Protein AF-A0A956Q0N9-F1 (afdb_monomer_lite)

Foldseek 3Di:
DDPPQQADPVRDHLPDPQWDKDFAADPVQVVCVVVVHHRQGQKIWTAGNPPRDTRDIDRDSVVSVPVPDDD

pLDDT: mean 75.44, std 12.52, range [39.81, 88.31]

Sequence (71 aa):
MTDSEPRCSCGHTTDHKLVTRRVEYSWLGWLMIFVGISAHPLRVRYQCLKCDQVLHVESDPRVIRDKRRHD

Radius of gyration: 14.48 Å; chains: 1; bounding box: 42×27×32 Å

Secondary structure (DSSP, 8-state):
------B-TT--BTTSTTEEEEEE--HHHHHHHHTT--PPPSEEEEEETTT--EEEEE--HHHHHHTT---

Structure (mmCIF, N/CA/C/O backbone):
data_AF-A0A956Q0N9-F1
#
_entry.id   AF-A0A956Q0N9-F1
#
loop_
_atom_site.group_PDB
_atom_site.id
_atom_site.type_symbol
_atom_site.label_atom_id
_atom_site.label_alt_id
_atom_site.label_comp_id
_atom_site.label_asym_id
_atom_site.label_entity_id
_atom_site.label_seq_id
_atom_site.pdbx_PDB_ins_code
_atom_site.Cartn_x
_atom_site.Cartn_y
_atom_site.Cartn_z
_atom_site.occupancy
_atom_site.B_iso_or_equiv
_atom_site.auth_seq_id
_atom_site.auth_comp_id
_atom_site.auth_asym_id
_atom_site.auth_atom_id
_atom_site.pdbx_PDB_model_num
ATOM 1 N N . MET A 1 1 ? -29.842 2.887 10.748 1.00 41.38 1 MET A N 1
ATOM 2 C CA . MET A 1 1 ? -28.589 3.561 10.351 1.00 41.38 1 MET A CA 1
ATOM 3 C C . MET A 1 1 ? -27.468 2.555 10.539 1.00 41.38 1 MET A C 1
ATOM 5 O O . MET A 1 1 ? -27.017 2.353 11.655 1.00 41.38 1 MET A O 1
ATOM 9 N N . THR A 1 2 ? -27.140 1.802 9.495 1.00 45.69 2 THR A N 1
ATOM 10 C CA . THR A 1 2 ? -26.108 0.758 9.534 1.00 45.69 2 THR A CA 1
ATOM 11 C C . THR A 1 2 ? -24.788 1.358 9.075 1.00 45.69 2 THR A C 1
ATOM 13 O O . THR A 1 2 ? -24.502 1.404 7.884 1.00 45.69 2 THR A O 1
ATOM 16 N N . ASP A 1 3 ? -24.013 1.847 10.041 1.00 53.00 3 ASP A N 1
ATOM 17 C CA . ASP A 1 3 ? -22.605 2.211 9.871 1.00 53.00 3 ASP A CA 1
ATOM 18 C C . ASP A 1 3 ? -21.755 0.929 9.916 1.00 53.00 3 ASP A C 1
ATOM 20 O O . ASP A 1 3 ? -21.142 0.552 10.921 1.00 53.00 3 ASP A O 1
ATOM 24 N N . SER A 1 4 ? -21.827 0.157 8.835 1.00 60.84 4 SER A N 1
ATOM 25 C CA . SER A 1 4 ? -21.005 -1.037 8.643 1.00 60.84 4 SER A CA 1
ATOM 26 C C . SER A 1 4 ? -19.717 -0.641 7.934 1.00 60.84 4 SER A C 1
ATOM 28 O O . SER A 1 4 ? -19.463 -1.060 6.808 1.00 60.84 4 SER A O 1
ATOM 30 N N . GLU A 1 5 ? -18.915 0.205 8.582 1.00 70.00 5 GLU A N 1
ATOM 31 C CA . GLU A 1 5 ? -17.556 0.474 8.123 1.00 70.00 5 GLU A CA 1
ATOM 32 C C . GLU A 1 5 ? -16.789 -0.862 8.038 1.00 70.00 5 GLU A C 1
ATOM 34 O O . GLU A 1 5 ? -16.910 -1.680 8.962 1.00 70.00 5 GLU A O 1
ATOM 39 N N . PRO A 1 6 ? -16.052 -1.147 6.944 1.00 70.06 6 PRO A N 1
ATOM 40 C CA . PRO A 1 6 ? -15.353 -2.414 6.791 1.00 70.06 6 PRO A CA 1
ATOM 41 C C . PRO A 1 6 ? -14.316 -2.543 7.907 1.00 70.06 6 PRO A C 1
ATOM 43 O O . PRO A 1 6 ? -13.334 -1.800 7.971 1.00 70.06 6 PRO A O 1
ATOM 46 N N . ARG A 1 7 ? -14.566 -3.483 8.818 1.00 80.12 7 ARG A N 1
ATOM 47 C CA . ARG A 1 7 ? -13.717 -3.801 9.966 1.00 80.12 7 ARG A CA 1
ATOM 48 C C . ARG A 1 7 ? -13.197 -5.217 9.798 1.0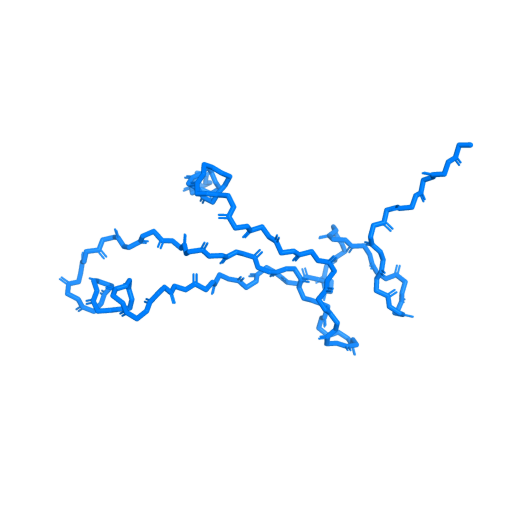0 80.12 7 ARG A C 1
ATOM 50 O O . ARG A 1 7 ? -13.932 -6.109 9.378 1.00 80.12 7 ARG A O 1
ATOM 57 N N . CYS A 1 8 ? -11.931 -5.433 10.128 1.00 81.62 8 CYS A N 1
ATOM 58 C CA . CYS A 1 8 ? -11.406 -6.791 10.213 1.00 81.62 8 CYS A CA 1
ATOM 59 C C . CYS A 1 8 ? -11.917 -7.503 11.479 1.00 81.62 8 CYS A C 1
ATOM 61 O O . CYS A 1 8 ? -12.442 -6.866 12.393 1.00 81.62 8 CYS A O 1
ATOM 63 N N . SER A 1 9 ? -11.694 -8.814 11.592 1.00 78.56 9 SER A N 1
ATOM 64 C CA . SER A 1 9 ? -12.016 -9.623 12.777 1.00 78.56 9 SER A CA 1
ATOM 65 C C . SER A 1 9 ? -11.323 -9.128 14.051 1.00 78.56 9 SER A C 1
ATOM 67 O O . SER A 1 9 ? -11.786 -9.404 15.150 1.00 78.56 9 SER A O 1
ATOM 69 N N . CYS A 1 10 ? -10.236 -8.361 13.914 1.00 80.06 10 CYS A N 1
ATOM 70 C CA . CYS A 1 10 ? -9.568 -7.685 15.024 1.00 80.06 10 CYS A CA 1
ATOM 71 C C . CYS A 1 10 ? -10.275 -6.396 15.493 1.00 80.06 10 CYS A C 1
ATOM 73 O O . CYS A 1 10 ? -9.842 -5.798 16.475 1.00 80.06 10 CYS A O 1
ATOM 75 N N . GLY A 1 11 ? -11.286 -5.918 14.761 1.00 80.00 11 GLY A N 1
ATOM 76 C CA . GLY A 1 11 ? -11.976 -4.646 14.995 1.00 80.00 11 GLY A CA 1
ATOM 77 C C . GLY A 1 11 ? -11.292 -3.408 14.400 1.00 80.00 11 GLY A C 1
ATOM 78 O O . GLY A 1 11 ? -11.775 -2.299 14.607 1.00 80.00 11 GLY A O 1
ATOM 79 N N . HIS A 1 12 ? -10.185 -3.554 13.662 1.00 82.25 12 HIS A N 1
ATOM 80 C CA . HIS A 1 12 ? -9.499 -2.418 13.036 1.00 82.25 12 HIS A CA 1
ATOM 81 C C . HIS A 1 12 ? -10.198 -1.994 11.738 1.00 82.25 12 HIS A C 1
ATOM 83 O O . HIS A 1 12 ? -10.605 -2.843 10.945 1.00 82.25 12 HIS A O 1
ATOM 89 N N . THR A 1 13 ? -10.309 -0.683 11.524 1.00 79.81 13 THR A N 1
ATOM 90 C CA . THR A 1 13 ? -10.816 -0.053 10.295 1.00 79.81 13 THR A CA 1
ATOM 91 C C . THR A 1 13 ? -9.670 0.284 9.340 1.00 79.81 13 THR A C 1
ATOM 93 O O . THR A 1 13 ? -8.496 0.244 9.719 1.00 79.81 13 THR A O 1
ATOM 96 N N . THR A 1 14 ? -9.993 0.650 8.098 1.00 75.00 14 THR A N 1
ATOM 97 C CA . THR A 1 14 ? -9.015 1.010 7.052 1.00 75.00 14 THR A CA 1
ATOM 98 C C . THR A 1 14 ? -8.103 2.192 7.397 1.00 75.00 14 THR A C 1
ATOM 100 O O . THR A 1 14 ? -7.062 2.338 6.759 1.00 75.00 14 THR A O 1
ATOM 103 N N . ASP A 1 15 ? -8.470 3.015 8.383 1.00 75.62 15 ASP A N 1
ATOM 104 C CA . ASP A 1 15 ? -7.686 4.170 8.849 1.00 75.62 15 ASP A CA 1
ATOM 105 C C . ASP A 1 15 ? -6.752 3.838 10.031 1.00 75.62 15 ASP A C 1
ATOM 107 O O . ASP A 1 15 ? -5.879 4.614 10.417 1.00 75.62 15 ASP A O 1
ATOM 111 N N . HIS A 1 16 ? -6.885 2.646 10.615 1.00 78.19 16 HIS A N 1
ATOM 112 C CA . HIS A 1 16 ? -6.074 2.250 11.759 1.00 78.19 16 HIS A CA 1
ATOM 113 C C . HIS A 1 16 ? -4.608 2.028 11.351 1.00 78.19 16 HIS A C 1
ATOM 115 O O . HIS A 1 16 ? -4.333 1.370 10.351 1.00 78.19 16 HIS A O 1
ATOM 121 N N . LYS A 1 17 ? -3.641 2.430 12.191 1.00 79.31 17 LYS A N 1
ATOM 122 C CA . LYS A 1 17 ? -2.184 2.272 11.930 1.00 79.31 17 LYS A CA 1
ATOM 123 C C . LYS A 1 17 ? -1.716 0.836 11.638 1.00 79.31 17 LYS A C 1
ATOM 125 O O . LYS A 1 17 ? -0.609 0.632 11.159 1.00 79.31 17 LYS A O 1
ATOM 130 N N . LEU A 1 18 ? -2.543 -0.156 11.969 1.00 82.81 18 LEU A N 1
ATOM 131 C CA . LEU A 1 18 ? -2.266 -1.582 11.764 1.00 82.81 18 LEU A CA 1
ATOM 132 C C . LEU A 1 18 ? -2.767 -2.088 10.405 1.00 82.81 18 LEU A C 1
ATOM 134 O O . LEU A 1 18 ? -2.516 -3.241 10.062 1.00 82.81 18 LEU A O 1
ATOM 138 N N . VAL A 1 19 ? -3.488 -1.265 9.643 1.00 84.69 19 VAL A N 1
ATOM 139 C CA . VAL A 1 19 ? -3.920 -1.577 8.282 1.00 84.69 19 VAL A CA 1
ATOM 140 C C . VAL A 1 19 ? -2.951 -0.920 7.312 1.00 84.69 19 VAL A C 1
ATOM 142 O O . VAL A 1 19 ? -2.840 0.302 7.242 1.00 84.69 19 VAL A O 1
ATOM 145 N N . THR A 1 20 ? -2.232 -1.748 6.560 1.00 84.56 20 THR A N 1
ATOM 146 C CA . THR A 1 20 ? -1.308 -1.281 5.529 1.00 84.56 20 THR A CA 1
ATOM 147 C C . THR A 1 20 ? -1.961 -1.348 4.155 1.00 84.56 20 THR A C 1
ATOM 149 O O . THR A 1 20 ? -2.784 -2.224 3.874 1.00 84.56 20 THR A O 1
ATOM 152 N N . ARG A 1 21 ? -1.576 -0.423 3.277 1.00 84.69 21 ARG A N 1
ATOM 153 C CA . ARG A 1 21 ? -1.969 -0.446 1.867 1.00 84.69 21 ARG A CA 1
ATOM 154 C C . ARG A 1 21 ? -0.876 -1.145 1.080 1.00 84.69 21 ARG A C 1
ATOM 156 O O . ARG A 1 21 ? 0.216 -0.600 0.927 1.00 84.69 21 ARG A O 1
ATOM 163 N N . ARG A 1 22 ? -1.164 -2.331 0.551 1.00 84.38 22 ARG A N 1
ATOM 164 C CA . ARG A 1 22 ? -0.276 -2.983 -0.416 1.00 84.38 22 ARG A CA 1
ATOM 165 C C . ARG A 1 22 ? -0.709 -2.629 -1.829 1.00 84.38 22 ARG A C 1
ATOM 167 O O . ARG A 1 22 ? -1.842 -2.905 -2.217 1.00 84.38 22 ARG A O 1
ATOM 174 N N . VAL A 1 23 ? 0.217 -2.054 -2.587 1.00 83.12 23 VAL A N 1
ATOM 175 C CA . VAL A 1 23 ? 0.101 -1.902 -4.038 1.00 83.12 23 VAL A CA 1
ATOM 176 C C . VAL A 1 23 ? 0.465 -3.217 -4.718 1.00 83.12 23 VAL A C 1
ATOM 178 O O . VAL A 1 23 ? 1.468 -3.848 -4.386 1.00 83.12 23 VAL A O 1
ATOM 181 N N . GLU A 1 24 ? -0.346 -3.625 -5.679 1.00 81.69 24 GLU A N 1
ATOM 182 C CA . GLU A 1 24 ? -0.047 -4.719 -6.588 1.00 81.69 24 GLU A CA 1
ATOM 183 C C . GLU A 1 24 ? 0.116 -4.180 -7.997 1.00 81.69 24 GLU A C 1
ATOM 185 O O . GLU A 1 24 ? -0.746 -3.466 -8.514 1.00 81.69 24 GLU A O 1
ATOM 190 N N . TYR A 1 25 ? 1.217 -4.562 -8.630 1.00 78.12 25 TYR A N 1
ATOM 191 C CA . TYR A 1 25 ? 1.493 -4.275 -10.027 1.00 78.12 25 TYR A CA 1
ATOM 19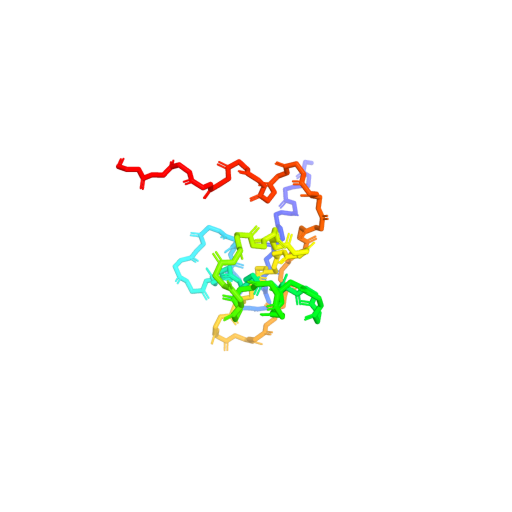2 C C . TYR A 1 25 ? 1.237 -5.527 -10.859 1.00 78.12 25 TYR A C 1
ATOM 194 O O . TYR A 1 25 ? 1.485 -6.648 -10.412 1.00 78.12 25 TYR A O 1
ATOM 202 N N . SER A 1 26 ? 0.780 -5.337 -12.094 1.00 80.88 26 SER A N 1
ATOM 203 C CA . SER A 1 26 ? 0.791 -6.410 -13.088 1.00 80.88 26 SER A CA 1
ATOM 204 C C . SER A 1 26 ? 2.220 -6.884 -13.342 1.00 80.88 26 SER A C 1
ATOM 206 O O . SER A 1 26 ? 3.164 -6.108 -13.211 1.00 80.88 26 SER A O 1
ATOM 208 N N . TRP A 1 27 ? 2.371 -8.114 -13.834 1.00 80.62 27 TRP A N 1
ATOM 209 C CA . TRP A 1 27 ? 3.632 -8.620 -14.394 1.00 80.62 27 TRP A CA 1
ATOM 210 C C . TRP A 1 27 ? 4.303 -7.615 -15.351 1.00 80.62 27 TRP A C 1
ATOM 212 O O . TRP A 1 27 ? 5.479 -7.294 -15.208 1.00 80.62 27 TRP A O 1
ATOM 222 N N . LEU A 1 28 ? 3.525 -7.036 -16.272 1.00 79.19 28 LEU A N 1
ATOM 223 C CA . LEU A 1 28 ? 4.011 -6.009 -17.199 1.00 79.19 28 LEU A CA 1
ATOM 224 C C . LEU A 1 28 ? 4.431 -4.712 -16.487 1.00 79.19 28 LEU A C 1
ATOM 226 O O . LEU A 1 28 ? 5.362 -4.045 -16.922 1.00 79.19 28 LEU A O 1
ATOM 230 N N . GLY A 1 29 ? 3.760 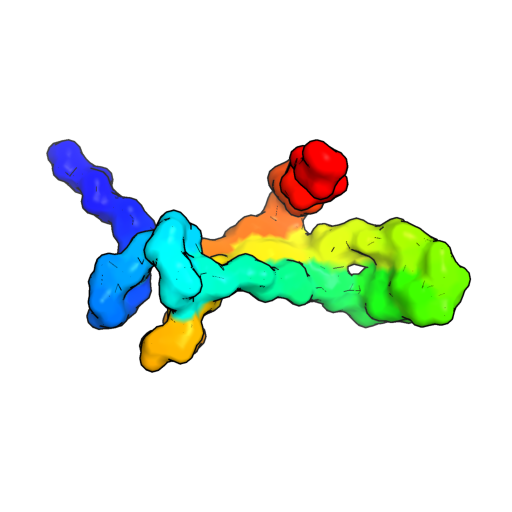-4.366 -15.385 1.00 79.31 29 GLY A N 1
ATOM 231 C CA . GLY A 1 29 ? 4.110 -3.215 -14.557 1.00 79.31 29 GLY A CA 1
ATOM 232 C C . GLY A 1 29 ? 5.434 -3.421 -13.824 1.00 79.31 29 GLY A C 1
ATOM 233 O O . GLY A 1 29 ? 6.257 -2.514 -13.798 1.00 79.31 29 GLY A O 1
ATOM 234 N N . TRP A 1 30 ? 5.688 -4.631 -13.320 1.00 82.12 30 TRP A N 1
ATOM 235 C CA . TRP A 1 30 ? 7.001 -5.002 -12.789 1.00 82.12 30 TRP A CA 1
ATOM 236 C C . TRP A 1 30 ? 8.093 -4.880 -13.851 1.00 82.12 30 TRP A C 1
ATOM 238 O O . TRP A 1 30 ? 9.109 -4.241 -13.591 1.00 82.12 30 TRP A O 1
ATOM 248 N N . LEU A 1 31 ? 7.865 -5.408 -15.058 1.00 84.38 31 LEU A N 1
ATOM 249 C CA . LEU A 1 31 ? 8.820 -5.284 -16.163 1.00 84.38 31 LEU A CA 1
ATOM 250 C C . LEU A 1 31 ? 9.107 -3.813 -16.508 1.00 84.38 31 LEU A C 1
ATOM 252 O O . LEU A 1 31 ? 10.261 -3.439 -16.683 1.00 84.38 31 LEU A O 1
ATOM 256 N N . MET A 1 32 ? 8.078 -2.963 -16.546 1.00 82.12 32 MET A N 1
ATOM 257 C CA . MET A 1 32 ? 8.255 -1.527 -16.782 1.00 82.12 32 MET A CA 1
ATOM 258 C C . MET A 1 32 ? 9.063 -0.841 -15.676 1.00 82.12 32 MET A C 1
ATOM 260 O O . MET A 1 32 ? 9.969 -0.077 -16.002 1.00 82.12 32 MET A O 1
ATOM 264 N N . ILE A 1 33 ? 8.814 -1.158 -14.400 1.00 83.12 33 ILE A N 1
ATOM 265 C CA . ILE A 1 33 ? 9.605 -0.628 -13.274 1.00 83.12 33 ILE A CA 1
ATOM 266 C C . ILE A 1 33 ? 11.079 -1.026 -13.414 1.00 83.12 33 ILE A C 1
ATOM 268 O O . ILE A 1 33 ? 11.953 -0.182 -13.228 1.00 83.12 33 ILE A O 1
ATOM 272 N N . PHE A 1 34 ? 11.365 -2.273 -13.799 1.00 83.88 34 PHE A N 1
ATOM 273 C CA . PHE A 1 34 ? 12.739 -2.737 -14.026 1.00 83.88 34 PHE A CA 1
ATOM 274 C C . PHE A 1 34 ? 13.449 -2.006 -15.174 1.00 83.88 34 PHE A C 1
ATOM 276 O O . PHE A 1 34 ? 14.658 -1.811 -15.112 1.00 83.88 34 PHE A O 1
ATOM 283 N N . VAL A 1 35 ? 12.710 -1.565 -16.194 1.00 88.25 35 VAL A N 1
ATOM 284 C CA . VAL A 1 35 ? 13.236 -0.786 -17.331 1.00 88.25 35 VAL A CA 1
ATOM 285 C C . VAL A 1 35 ? 13.287 0.726 -17.016 1.00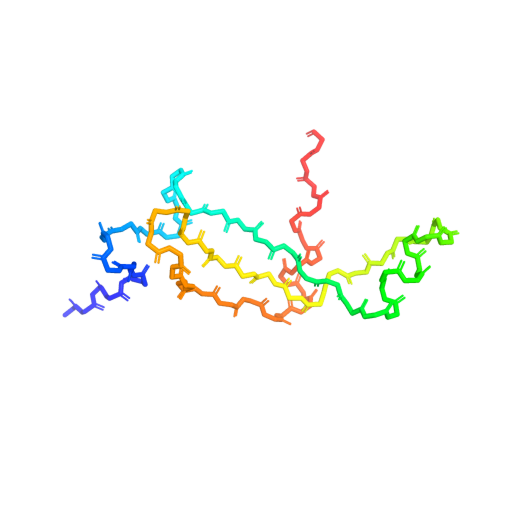 88.25 35 VAL A C 1
ATOM 287 O O . VAL A 1 35 ? 13.672 1.531 -17.858 1.00 88.25 35 VAL A O 1
ATOM 290 N N . GLY A 1 36 ? 12.932 1.140 -15.792 1.00 82.12 36 GLY A N 1
ATOM 291 C CA . GLY A 1 36 ? 12.942 2.546 -15.366 1.00 82.12 36 GLY A CA 1
ATOM 292 C C . GLY A 1 36 ? 11.712 3.346 -15.809 1.00 82.12 36 GLY A C 1
ATOM 293 O O . GLY A 1 36 ? 11.695 4.572 -15.712 1.00 82.12 36 GLY A O 1
ATOM 294 N N . ILE A 1 37 ? 10.667 2.669 -16.284 1.00 80.50 37 ILE A N 1
ATOM 295 C CA . ILE A 1 37 ? 9.404 3.274 -16.706 1.00 80.50 37 ILE A CA 1
ATOM 296 C C . ILE A 1 37 ? 8.439 3.279 -15.515 1.00 80.50 37 ILE A C 1
ATOM 298 O O . ILE A 1 37 ? 8.264 2.278 -14.819 1.00 80.50 37 ILE A O 1
ATOM 302 N N . SER A 1 38 ? 7.772 4.413 -15.283 1.00 75.19 38 SER A N 1
ATOM 303 C CA . SER A 1 38 ? 6.761 4.518 -14.227 1.00 75.19 38 SER A CA 1
ATOM 304 C C . SER A 1 38 ? 5.549 3.648 -14.566 1.00 75.19 38 SER A C 1
ATOM 306 O O . SER A 1 38 ? 4.723 4.017 -15.400 1.00 75.19 38 SER A O 1
ATOM 308 N N 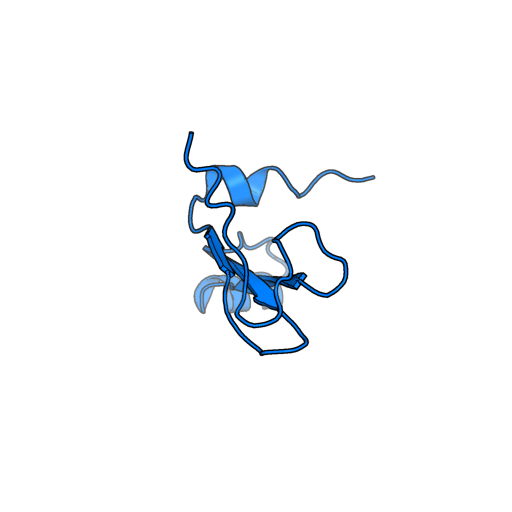. ALA A 1 39 ? 5.430 2.491 -13.915 1.00 70.75 39 ALA A N 1
ATOM 309 C CA . ALA A 1 39 ? 4.257 1.640 -14.047 1.00 70.75 39 ALA A CA 1
ATOM 310 C C . ALA A 1 39 ? 3.134 2.087 -13.109 1.00 70.75 39 ALA A C 1
ATOM 312 O O . ALA A 1 39 ? 3.358 2.458 -11.954 1.00 70.75 39 ALA A O 1
ATOM 313 N N . HIS A 1 40 ? 1.899 2.002 -13.596 1.00 71.44 40 HIS A N 1
ATOM 314 C CA . HIS A 1 40 ? 0.725 2.233 -12.769 1.00 71.44 40 HIS A CA 1
ATOM 315 C C . HIS A 1 40 ? 0.425 0.994 -11.910 1.00 71.44 40 HIS A C 1
ATOM 317 O O . HIS A 1 40 ? 0.437 -0.123 -12.438 1.00 71.44 40 HIS A O 1
ATOM 323 N N . PRO A 1 41 ? 0.148 1.160 -10.602 1.00 72.50 41 PRO A N 1
ATOM 324 C CA . PRO A 1 41 ? -0.338 0.060 -9.783 1.00 72.50 41 PRO A CA 1
ATOM 325 C C . PRO A 1 41 ? -1.689 -0.407 -10.321 1.00 72.50 41 PRO A C 1
ATOM 327 O O . PRO A 1 41 ? -2.527 0.406 -10.711 1.00 72.50 41 PRO A O 1
ATOM 330 N N . LEU A 1 42 ? -1.886 -1.720 -10.367 1.00 77.81 42 LEU A N 1
ATOM 331 C CA . LEU A 1 42 ? -3.111 -2.323 -10.879 1.00 77.81 42 LEU A CA 1
ATOM 332 C C . LEU A 1 42 ? -4.189 -2.378 -9.794 1.00 77.81 42 LEU A C 1
ATOM 334 O O . LEU A 1 42 ? -5.366 -2.190 -10.085 1.00 77.81 42 LEU A O 1
ATOM 338 N N . ARG A 1 43 ? -3.790 -2.671 -8.551 1.00 81.50 43 ARG A N 1
ATOM 339 C CA . ARG A 1 43 ? -4.699 -2.799 -7.406 1.00 81.50 43 ARG A CA 1
ATOM 340 C C . ARG A 1 43 ? -4.044 -2.298 -6.127 1.00 81.50 43 ARG A C 1
ATOM 342 O O . ARG A 1 43 ? -2.827 -2.383 -5.967 1.00 81.50 43 ARG A O 1
ATOM 349 N N . VAL A 1 44 ? -4.855 -1.802 -5.204 1.00 84.00 44 VAL A N 1
ATOM 350 C CA . VAL A 1 44 ? -4.456 -1.438 -3.845 1.00 84.00 44 VAL A CA 1
ATOM 351 C C . VAL A 1 44 ? -5.346 -2.192 -2.877 1.00 84.00 44 VAL A C 1
ATOM 353 O O . VAL A 1 44 ? -6.558 -1.998 -2.850 1.00 84.00 44 VAL A O 1
ATOM 356 N N . ARG A 1 45 ? -4.745 -3.049 -2.057 1.00 87.12 45 ARG A N 1
ATOM 357 C CA . ARG A 1 45 ? -5.460 -3.811 -1.032 1.00 87.12 45 ARG A CA 1
ATOM 358 C C . ARG A 1 45 ? -5.107 -3.312 0.361 1.00 87.12 45 ARG A C 1
ATOM 360 O O . ARG A 1 45 ? -3.937 -3.080 0.673 1.00 87.12 45 ARG A O 1
ATOM 367 N N . TYR A 1 46 ? -6.134 -3.150 1.184 1.00 86.62 46 TYR A N 1
ATOM 368 C CA . TYR A 1 46 ? -6.048 -2.733 2.577 1.00 86.62 46 TYR A CA 1
ATOM 369 C C . TYR A 1 46 ? -6.007 -3.986 3.442 1.00 86.62 46 TYR A C 1
ATOM 371 O O . TYR A 1 46 ? -7.018 -4.670 3.594 1.00 86.62 46 TYR A O 1
ATOM 379 N N . GLN A 1 47 ? -4.831 -4.303 3.973 1.00 86.88 47 GLN A N 1
ATOM 380 C CA . GLN A 1 47 ? -4.575 -5.539 4.706 1.00 86.88 47 GLN A CA 1
ATOM 381 C C . GLN A 1 47 ? -4.219 -5.225 6.158 1.00 86.88 47 GLN A C 1
ATOM 383 O O . GLN A 1 47 ? -3.337 -4.406 6.428 1.00 86.88 47 GLN A O 1
ATOM 388 N N . CYS A 1 48 ? -4.897 -5.875 7.103 1.00 88.31 48 CYS A N 1
ATOM 389 C CA . CYS A 1 48 ? -4.569 -5.763 8.519 1.00 88.31 48 CYS A CA 1
ATOM 390 C C . CYS A 1 48 ? -3.321 -6.588 8.837 1.00 88.31 48 CYS A C 1
ATOM 392 O O . CYS A 1 48 ? -3.335 -7.797 8.672 1.00 88.31 48 CYS A O 1
ATOM 394 N N . LEU A 1 49 ? -2.278 -5.973 9.388 1.00 85.81 49 LEU A N 1
ATOM 395 C CA . LEU A 1 49 ? -1.049 -6.668 9.788 1.00 85.81 49 LEU A CA 1
ATOM 396 C C . LEU A 1 49 ? -1.229 -7.589 11.008 1.00 85.81 49 LEU A C 1
ATOM 398 O O . LEU A 1 49 ? -0.334 -8.364 11.321 1.00 85.81 49 LEU A O 1
ATOM 402 N N . LYS A 1 50 ? -2.362 -7.489 11.718 1.00 85.94 50 LYS A N 1
ATOM 403 C CA . LYS A 1 50 ? -2.625 -8.249 12.950 1.00 85.94 50 LYS A CA 1
ATOM 404 C C . LYS A 1 50 ? -3.349 -9.577 12.700 1.00 85.94 50 LYS A C 1
ATOM 406 O O . LYS A 1 50 ? -2.940 -10.592 13.242 1.00 85.94 50 LYS A O 1
ATOM 411 N N . CYS A 1 51 ? -4.423 -9.560 11.907 1.00 86.12 51 CYS A N 1
ATOM 412 C CA . CYS A 1 51 ? -5.212 -10.753 11.541 1.00 86.12 51 CYS A CA 1
ATOM 413 C C . CYS A 1 51 ? -5.002 -11.200 10.089 1.00 86.12 51 CYS A C 1
ATOM 415 O O . CYS A 1 51 ? -5.659 -12.132 9.644 1.00 86.12 51 CYS A O 1
ATOM 417 N N . ASP A 1 52 ? -4.154 -10.499 9.336 1.00 84.19 52 ASP A N 1
ATOM 418 C CA . ASP A 1 52 ? -3.872 -10.734 7.914 1.00 84.19 52 ASP A CA 1
ATOM 419 C C . ASP A 1 52 ? -5.083 -10.624 6.965 1.00 84.19 52 ASP A C 1
ATOM 421 O O . ASP A 1 52 ? -5.027 -10.965 5.786 1.00 84.19 52 ASP A O 1
ATOM 425 N N . GLN A 1 53 ? -6.201 -10.097 7.467 1.00 85.81 53 GLN A N 1
ATOM 426 C CA . GLN A 1 53 ? -7.439 -9.978 6.711 1.00 85.81 53 GLN A CA 1
ATOM 427 C C . GLN A 1 53 ? -7.404 -8.773 5.768 1.00 85.81 53 GLN A C 1
ATOM 429 O O . GLN A 1 53 ? -6.932 -7.691 6.134 1.00 85.81 53 GLN A O 1
ATOM 434 N N . VAL A 1 54 ? -7.960 -8.948 4.569 1.00 86.44 54 VAL A N 1
ATOM 435 C CA . VAL A 1 54 ? -8.155 -7.873 3.593 1.00 86.44 54 VAL A CA 1
ATOM 436 C C . VAL A 1 54 ? -9.511 -7.217 3.842 1.00 86.44 54 VAL A C 1
ATOM 438 O O . VAL A 1 54 ? -10.543 -7.872 3.736 1.00 86.44 54 VAL A O 1
ATOM 441 N N . LEU A 1 55 ? -9.498 -5.932 4.199 1.00 84.25 55 LEU A N 1
ATOM 442 C CA . LEU A 1 55 ? -10.706 -5.157 4.498 1.00 84.25 55 LEU A CA 1
ATOM 443 C C . LEU A 1 55 ? -11.360 -4.640 3.220 1.00 84.25 55 LEU A C 1
ATOM 445 O O . LEU A 1 55 ? -12.579 -4.622 3.103 1.00 84.25 55 LEU A O 1
ATOM 449 N N . HIS A 1 56 ? -10.529 -4.173 2.289 1.00 83.06 56 HIS A N 1
ATOM 450 C CA . HIS A 1 56 ? -10.980 -3.528 1.067 1.00 83.06 56 HIS A CA 1
ATOM 451 C C . HIS A 1 56 ? -9.954 -3.697 -0.044 1.00 83.06 56 HIS A C 1
ATOM 453 O O . HIS A 1 56 ? -8.743 -3.715 0.210 1.00 83.06 56 HIS A O 1
ATOM 459 N N . VAL A 1 57 ? -10.433 -3.796 -1.279 1.00 84.56 57 VAL A N 1
ATOM 460 C CA . VAL A 1 57 ? -9.588 -3.873 -2.470 1.00 84.56 57 VAL A CA 1
ATOM 461 C C . VAL A 1 57 ? -10.068 -2.825 -3.456 1.00 84.56 57 VAL A C 1
ATOM 463 O O . VAL A 1 57 ? -11.136 -2.954 -4.044 1.00 84.56 57 VAL A O 1
ATOM 466 N N . GLU A 1 58 ? -9.242 -1.807 -3.662 1.00 83.19 58 GLU A N 1
ATOM 467 C CA . GLU A 1 58 ? -9.438 -0.822 -4.712 1.00 83.19 58 GLU A CA 1
ATOM 468 C C . GLU A 1 58 ? -8.718 -1.275 -5.974 1.00 83.19 58 GLU A C 1
ATOM 470 O O . GLU A 1 58 ? -7.504 -1.477 -5.987 1.00 83.19 58 GLU A O 1
ATOM 475 N N . SER A 1 59 ? -9.479 -1.440 -7.049 1.00 79.06 59 SER A N 1
ATOM 476 C CA . SER A 1 59 ? -8.935 -1.727 -8.382 1.00 79.06 59 SER A CA 1
ATOM 477 C C . SER A 1 59 ? -9.162 -0.570 -9.352 1.00 79.06 59 SER A C 1
ATOM 479 O O . SER A 1 59 ? -8.834 -0.704 -10.528 1.00 79.06 59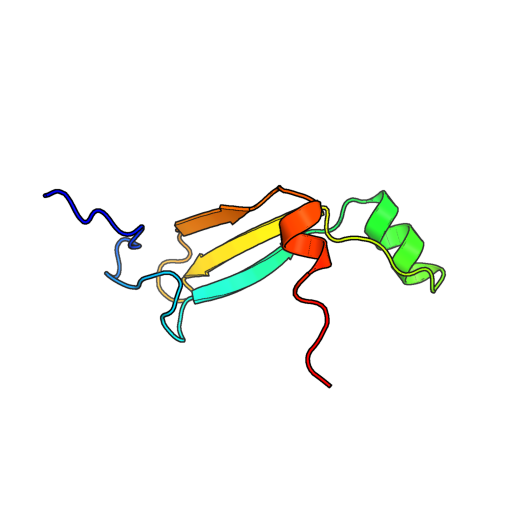 SER A O 1
ATOM 481 N N . ASP A 1 60 ? -9.743 0.547 -8.894 1.00 75.00 60 ASP A N 1
ATOM 482 C CA . ASP A 1 60 ? -10.066 1.656 -9.782 1.00 75.00 60 ASP A CA 1
ATOM 483 C C . ASP A 1 60 ? -8.792 2.431 -10.176 1.00 75.00 60 ASP A C 1
ATOM 485 O O . ASP A 1 60 ? -8.139 3.054 -9.327 1.00 75.00 60 ASP A O 1
ATOM 489 N N . PRO A 1 61 ? -8.417 2.440 -11.469 1.00 66.38 61 PRO A N 1
ATOM 490 C CA . PRO A 1 61 ? -7.173 3.049 -11.922 1.00 66.38 61 PRO A CA 1
ATOM 491 C C . PRO A 1 61 ? -7.140 4.571 -11.722 1.00 66.38 61 PRO A C 1
ATOM 493 O O . PRO A 1 61 ? -6.056 5.157 -11.739 1.00 66.38 61 PRO A O 1
ATOM 496 N N . ARG A 1 62 ? -8.287 5.237 -11.523 1.00 62.19 62 ARG A N 1
ATOM 497 C CA . ARG A 1 62 ? -8.353 6.684 -11.262 1.00 62.19 62 ARG A CA 1
ATOM 498 C C . ARG A 1 62 ? -7.999 6.991 -9.809 1.00 62.19 62 ARG A C 1
ATOM 500 O O . ARG A 1 62 ? -7.236 7.922 -9.567 1.00 62.19 62 ARG A O 1
ATOM 507 N N . VAL A 1 63 ? -8.472 6.169 -8.871 1.00 64.00 63 VAL A N 1
ATOM 508 C CA . VAL A 1 63 ? -8.195 6.297 -7.426 1.00 64.00 63 VAL A CA 1
ATOM 509 C C . VAL A 1 63 ? -6.720 6.021 -7.116 1.00 64.00 63 VAL A C 1
ATOM 511 O O . VAL A 1 63 ? -6.100 6.700 -6.296 1.00 64.00 63 VAL A O 1
ATOM 514 N N . ILE A 1 64 ? -6.127 5.056 -7.819 1.00 66.69 64 ILE A N 1
ATOM 515 C CA . ILE A 1 64 ? -4.720 4.670 -7.654 1.00 66.69 64 ILE A CA 1
ATOM 516 C C . ILE A 1 64 ? -3.767 5.762 -8.176 1.00 66.69 64 ILE A C 1
ATOM 518 O O . ILE A 1 64 ? -2.677 5.957 -7.634 1.00 66.69 64 ILE A O 1
ATOM 522 N N . ARG A 1 65 ? -4.170 6.497 -9.221 1.00 59.94 65 ARG A N 1
ATOM 523 C CA . ARG A 1 65 ? -3.346 7.536 -9.862 1.00 59.94 65 ARG A CA 1
ATOM 524 C C . ARG A 1 65 ? -3.197 8.801 -9.009 1.00 59.94 65 ARG A C 1
ATOM 526 O O . ARG A 1 65 ? -2.189 9.490 -9.147 1.00 59.94 65 ARG A O 1
ATOM 533 N N . ASP A 1 66 ? -4.179 9.083 -8.155 1.00 53.53 66 ASP A N 1
ATOM 534 C CA . ASP A 1 66 ? -4.308 10.335 -7.399 1.00 53.53 66 ASP A CA 1
ATOM 535 C C . ASP A 1 66 ? -3.455 10.374 -6.117 1.00 53.53 66 ASP A C 1
ATOM 537 O O . ASP A 1 66 ? -2.889 11.406 -5.764 1.00 53.53 66 ASP A O 1
ATOM 541 N N . LYS A 1 67 ? -3.216 9.227 -5.466 1.00 52.56 67 LYS A N 1
ATOM 542 C CA . LYS A 1 67 ? -2.407 9.163 -4.230 1.00 52.56 67 LYS A CA 1
ATOM 543 C C . LYS A 1 67 ? -0.882 9.270 -4.443 1.00 52.56 67 LYS A C 1
ATOM 545 O O . LYS A 1 67 ? -0.118 8.793 -3.608 1.00 52.56 67 LYS A O 1
ATOM 550 N N . ARG A 1 68 ? -0.424 9.873 -5.548 1.00 54.56 68 ARG A N 1
ATOM 551 C CA . ARG A 1 68 ? 1.005 10.090 -5.864 1.00 54.56 68 ARG A CA 1
ATOM 552 C C . ARG A 1 68 ? 1.552 11.464 -5.463 1.00 54.56 68 ARG A C 1
ATOM 554 O O . ARG A 1 68 ? 2.731 11.707 -5.695 1.00 54.56 68 ARG A O 1
ATOM 561 N N . ARG A 1 69 ? 0.743 12.352 -4.874 1.00 48.91 69 ARG A N 1
ATOM 562 C CA . ARG A 1 69 ? 1.181 13.709 -4.511 1.00 48.91 69 ARG A CA 1
ATOM 563 C C . ARG A 1 69 ? 1.199 13.922 -2.995 1.00 48.91 69 ARG A C 1
ATOM 565 O O . ARG A 1 69 ? 0.218 14.367 -2.418 1.00 48.91 69 ARG A O 1
ATOM 572 N N . HIS A 1 70 ? 2.331 13.607 -2.381 1.00 40.41 70 HIS A N 1
ATOM 573 C CA . HIS A 1 70 ? 2.820 14.284 -1.182 1.00 40.41 70 HIS A CA 1
ATOM 574 C C . HIS A 1 70 ? 4.313 14.521 -1.421 1.00 40.41 70 HIS A C 1
ATOM 576 O O . HIS A 1 70 ? 5.121 13.613 -1.239 1.00 40.41 70 HIS A O 1
ATOM 582 N N . ASP A 1 71 ? 4.600 15.697 -1.978 1.00 39.81 71 ASP A N 1
ATOM 583 C CA . ASP A 1 71 ? 5.844 16.430 -1.732 1.00 39.81 71 ASP A CA 1
ATOM 584 C C . ASP A 1 71 ? 5.665 17.158 -0.391 1.00 39.81 71 ASP A C 1
ATOM 586 O O . ASP A 1 71 ? 4.528 17.658 -0.173 1.00 39.81 71 ASP A O 1
#